Protein AF-A0A946ZYI3-F1 (afdb_monomer_lite)

Foldseek 3Di:
DVVLLVQLVVLVVQLVCCVVPPPDDDPCSVVSVVSSCVSVVLVVQCVVQPQWDQDPQKIWGSDPPIDIDRVVQFPDWDDDDQWIWTDGPPDIDIHRNVRHPDD

Sequence (103 aa):
MRSHLIFGLFWAIFFLLFIFTDDDIRWFHFGYLAIAAMYLGMYLYQKRNGYLSLENGVLRINDLLGKHIPLREVTHCRYFAGDYILENATQKIKINTQLLDQA

pLDDT: mean 87.19, std 7.37, range [52.22, 94.69]

Secondary structure (DSSP, 8-state):
-HHHHHHHHHHHHHHHHHHHH-SS--TTHHHHHHHHHHHHHHHHHHHHH-SEEEETTEEEE-STT--EEEGGG--EEEEETTEEEEE-SS-EEEEEGGGSPP-

Structure (mmCIF, N/CA/C/O backbone):
data_AF-A0A946ZYI3-F1
#
_entry.id   AF-A0A946ZYI3-F1
#
loop_
_atom_site.group_PDB
_atom_site.id
_atom_site.type_symbol
_atom_site.label_atom_id
_atom_site.label_alt_id
_atom_site.label_comp_id
_atom_site.label_asym_id
_atom_site.label_entity_id
_atom_site.label_seq_id
_atom_site.pdbx_PDB_ins_code
_atom_site.Cartn_x
_atom_site.Cartn_y
_atom_site.Cartn_z
_atom_site.occupancy
_atom_site.B_iso_or_equiv
_atom_site.auth_seq_id
_atom_site.auth_comp_id
_atom_site.auth_asym_id
_atom_site.auth_atom_id
_atom_site.pdbx_PDB_model_num
ATOM 1 N N . MET A 1 1 ? -2.460 -8.454 -0.578 1.00 63.09 1 MET A N 1
ATOM 2 C CA . MET A 1 1 ? -1.001 -8.674 -0.425 1.00 63.09 1 MET A CA 1
ATOM 3 C C . MET A 1 1 ? -0.326 -9.304 -1.645 1.00 63.09 1 MET A C 1
ATOM 5 O O . MET A 1 1 ? 0.510 -8.631 -2.231 1.00 63.09 1 MET A O 1
ATOM 9 N N . ARG A 1 2 ? -0.668 -10.531 -2.088 1.00 72.94 2 ARG A N 1
ATOM 10 C CA . ARG A 1 2 ? 0.013 -11.181 -3.241 1.00 72.94 2 ARG A CA 1
ATOM 11 C C . ARG A 1 2 ? -0.090 -10.391 -4.554 1.00 72.94 2 ARG A C 1
ATOM 13 O O . ARG A 1 2 ? 0.858 -10.376 -5.328 1.00 72.94 2 ARG A O 1
ATOM 20 N N . SER A 1 3 ? -1.194 -9.677 -4.773 1.00 80.62 3 SER A N 1
ATOM 21 C CA . SER A 1 3 ? -1.421 -8.912 -6.004 1.00 80.62 3 SER A CA 1
ATOM 22 C C . SER A 1 3 ? -0.390 -7.800 -6.235 1.00 80.62 3 SER A C 1
ATOM 24 O O . SER A 1 3 ? 0.048 -7.634 -7.365 1.00 80.62 3 SER A O 1
ATOM 26 N N . HIS A 1 4 ? 0.065 -7.085 -5.194 1.00 83.62 4 HIS A N 1
ATOM 27 C CA . HIS A 1 4 ? 1.092 -6.042 -5.360 1.00 83.62 4 HIS A CA 1
ATOM 28 C C . HIS A 1 4 ? 2.432 -6.620 -5.822 1.00 83.62 4 HIS A C 1
ATOM 30 O O . HIS A 1 4 ? 3.095 -6.013 -6.654 1.00 83.62 4 HIS A O 1
ATOM 36 N N . LEU A 1 5 ? 2.800 -7.816 -5.347 1.00 87.00 5 LEU A N 1
ATOM 37 C CA . LEU A 1 5 ? 3.992 -8.519 -5.821 1.00 87.00 5 LEU A CA 1
ATOM 38 C C . LEU A 1 5 ? 3.862 -8.887 -7.303 1.00 87.00 5 LEU A C 1
ATOM 40 O O . LEU A 1 5 ? 4.781 -8.636 -8.074 1.00 87.00 5 LEU A O 1
ATOM 44 N N . ILE A 1 6 ? 2.712 -9.439 -7.703 1.00 90.69 6 ILE A N 1
ATOM 45 C CA . ILE A 1 6 ? 2.450 -9.826 -9.097 1.00 90.6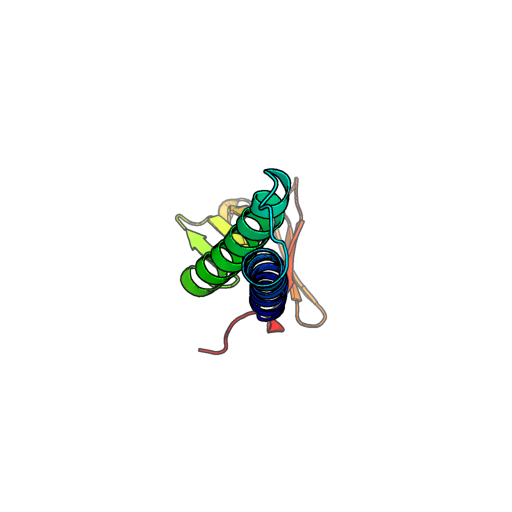9 6 ILE A CA 1
ATOM 46 C C . ILE A 1 6 ? 2.514 -8.599 -10.011 1.00 90.69 6 ILE A C 1
ATOM 48 O O . ILE A 1 6 ? 3.197 -8.642 -11.028 1.00 90.69 6 ILE A O 1
ATOM 52 N N . PHE A 1 7 ? 1.874 -7.490 -9.628 1.00 91.25 7 PHE A N 1
ATOM 53 C CA . PHE A 1 7 ? 1.944 -6.244 -10.393 1.00 91.25 7 PHE A CA 1
ATOM 54 C C . PHE A 1 7 ? 3.362 -5.669 -10.436 1.00 91.25 7 PHE A C 1
ATOM 56 O O . PHE A 1 7 ? 3.811 -5.253 -11.499 1.00 91.25 7 PHE A O 1
ATOM 63 N N . GLY A 1 8 ? 4.094 -5.683 -9.320 1.00 91.38 8 GLY A N 1
ATOM 64 C CA . GLY A 1 8 ? 5.486 -5.234 -9.283 1.00 91.38 8 GLY A CA 1
ATOM 65 C C . GLY A 1 8 ? 6.384 -6.036 -10.225 1.00 91.38 8 GLY A C 1
ATOM 66 O O . GLY A 1 8 ? 7.137 -5.449 -10.998 1.00 91.38 8 GLY A O 1
ATOM 67 N N . LEU A 1 9 ? 6.254 -7.366 -10.222 1.00 93.44 9 LEU A N 1
ATOM 68 C CA . LEU A 1 9 ? 6.991 -8.249 -11.130 1.00 93.44 9 LEU A CA 1
ATOM 69 C C . LEU A 1 9 ? 6.571 -8.059 -12.588 1.00 93.44 9 LEU A C 1
ATOM 71 O O . LEU A 1 9 ? 7.430 -8.009 -13.460 1.00 93.44 9 LEU A O 1
ATOM 75 N N . PHE A 1 10 ? 5.273 -7.906 -12.852 1.00 94.69 10 PHE A N 1
ATOM 76 C CA . PHE A 1 10 ? 4.756 -7.621 -14.188 1.00 94.69 10 PHE A CA 1
ATOM 77 C C . PHE A 1 10 ? 5.406 -6.360 -14.768 1.00 94.69 10 PHE A C 1
ATOM 79 O O . PHE A 1 10 ? 6.004 -6.412 -15.839 1.00 94.69 10 PHE A O 1
ATOM 86 N N . TRP A 1 11 ? 5.386 -5.247 -14.029 1.00 94.38 11 TRP A N 1
ATOM 87 C CA . TRP A 1 11 ? 6.009 -4.000 -14.476 1.00 94.38 11 TRP A CA 1
ATOM 88 C C . TRP A 1 11 ? 7.535 -4.100 -14.594 1.00 94.38 11 TRP A C 1
ATOM 90 O O . TRP A 1 11 ? 8.110 -3.528 -15.520 1.00 94.38 11 TRP A O 1
ATOM 100 N N . ALA A 1 12 ? 8.189 -4.867 -13.716 1.00 93.25 12 ALA A N 1
ATOM 101 C CA . ALA A 1 12 ? 9.625 -5.123 -13.809 1.00 93.25 12 ALA A CA 1
ATOM 102 C C . ALA A 1 12 ? 9.989 -5.901 -15.083 1.00 93.25 12 ALA A C 1
ATOM 104 O O . ALA A 1 12 ? 10.970 -5.564 -15.740 1.00 93.25 12 ALA A O 1
ATOM 105 N N . ILE A 1 13 ? 9.186 -6.899 -15.469 1.00 94.69 13 ILE A N 1
ATOM 106 C CA . ILE A 1 13 ? 9.376 -7.651 -16.718 1.00 94.69 13 ILE A CA 1
ATOM 107 C C . ILE A 1 13 ? 9.232 -6.719 -17.924 1.00 94.69 13 ILE A C 1
ATOM 109 O O . ILE A 1 13 ? 10.084 -6.754 -18.804 1.00 94.69 13 ILE A O 1
ATOM 113 N N . PHE A 1 14 ? 8.221 -5.843 -17.948 1.00 91.00 14 PHE A N 1
ATOM 114 C CA . PHE A 1 14 ? 8.078 -4.846 -19.018 1.00 91.00 14 PHE A CA 1
ATOM 115 C C . PHE A 1 14 ? 9.307 -3.939 -19.129 1.00 91.00 14 PHE A C 1
ATOM 117 O O . PHE A 1 14 ? 9.810 -3.726 -20.228 1.00 91.00 14 PHE A O 1
ATOM 124 N N . PHE A 1 15 ? 9.827 -3.446 -18.002 1.00 91.88 15 PHE A N 1
ATOM 125 C CA . PHE A 1 15 ? 11.054 -2.649 -17.997 1.00 91.88 15 PHE A CA 1
ATOM 126 C C . PHE A 1 15 ? 12.262 -3.426 -18.543 1.00 91.88 15 PHE A C 1
ATOM 128 O O . PHE A 1 15 ? 13.013 -2.890 -19.356 1.00 91.88 15 PHE A O 1
ATOM 135 N N . LEU A 1 16 ? 12.425 -4.691 -18.144 1.00 91.69 16 LEU A N 1
ATOM 136 C CA . LEU A 1 16 ? 13.497 -5.552 -18.647 1.00 91.69 16 LEU A CA 1
ATOM 137 C C . LEU A 1 16 ? 13.369 -5.783 -20.155 1.00 91.69 16 LEU A C 1
ATOM 139 O O . LEU A 1 16 ? 14.364 -5.669 -20.861 1.00 91.69 16 LEU A O 1
ATOM 143 N N . LEU A 1 17 ? 12.161 -6.040 -20.665 1.00 92.00 17 LEU A N 1
ATOM 144 C CA . LEU A 1 17 ? 11.931 -6.180 -22.103 1.00 92.00 17 LEU A CA 1
ATOM 145 C C . LEU A 1 17 ? 12.378 -4.924 -22.857 1.00 92.00 17 LEU A C 1
ATOM 147 O O . LEU A 1 17 ? 13.093 -5.047 -23.843 1.00 92.00 17 LEU A O 1
ATOM 151 N N . PHE A 1 18 ? 12.058 -3.724 -22.374 1.00 88.69 18 PHE A N 1
ATOM 152 C CA . PHE A 1 18 ? 12.542 -2.502 -23.021 1.00 88.69 18 PHE A CA 1
ATOM 153 C C . PHE A 1 18 ? 14.070 -2.396 -23.025 1.00 88.69 18 PHE A C 1
ATOM 155 O O . PHE A 1 18 ? 14.635 -2.046 -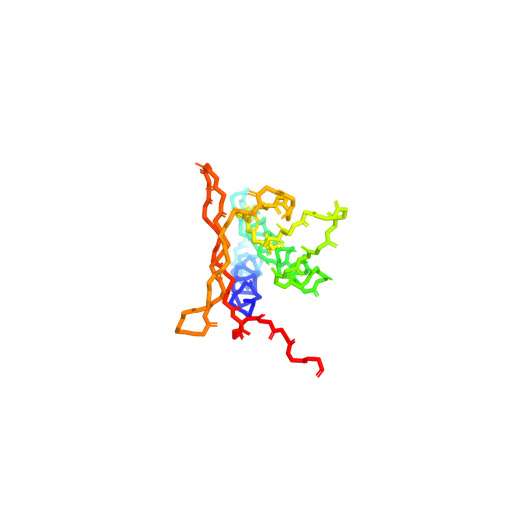24.050 1.00 88.69 18 PHE A O 1
ATOM 162 N N . ILE A 1 19 ? 14.751 -2.767 -21.935 1.00 88.62 19 ILE A N 1
ATOM 163 C CA . ILE A 1 19 ? 16.225 -2.774 -21.897 1.00 88.62 19 ILE A CA 1
ATOM 164 C C . ILE A 1 19 ? 16.834 -3.752 -22.911 1.00 88.62 19 ILE A C 1
ATOM 166 O O . ILE A 1 19 ? 17.885 -3.460 -23.471 1.00 88.62 19 ILE A O 1
ATOM 170 N N . PHE A 1 20 ? 16.225 -4.924 -23.109 1.00 88.31 20 PHE A N 1
ATOM 171 C CA . PHE A 1 20 ? 16.800 -5.980 -23.951 1.00 88.31 20 PHE A CA 1
ATOM 172 C C . PHE A 1 20 ? 16.359 -5.937 -25.416 1.00 88.31 20 PHE A C 1
ATOM 174 O O . PHE A 1 20 ? 16.984 -6.607 -26.236 1.00 88.31 20 PHE A O 1
ATOM 181 N N . THR A 1 21 ? 15.286 -5.213 -25.741 1.00 88.38 21 THR A N 1
ATOM 182 C CA . THR A 1 21 ? 14.680 -5.240 -27.084 1.00 88.38 21 THR A CA 1
ATOM 183 C C . THR A 1 21 ? 14.689 -3.888 -27.789 1.00 88.38 21 THR A C 1
ATOM 185 O O . THR A 1 21 ? 14.664 -3.878 -29.016 1.00 88.38 21 THR A O 1
ATOM 188 N N . ASP A 1 22 ? 14.721 -2.768 -27.057 1.00 85.75 22 ASP A N 1
ATOM 189 C CA . ASP A 1 22 ? 14.838 -1.443 -27.673 1.00 85.75 22 ASP A CA 1
ATOM 190 C C . ASP A 1 22 ? 16.318 -1.048 -27.773 1.00 85.75 22 ASP A C 1
ATOM 192 O O . ASP A 1 22 ? 17.039 -1.047 -26.775 1.00 85.75 22 ASP A O 1
ATOM 196 N N . ASP A 1 23 ? 16.749 -0.644 -28.969 1.00 82.56 23 ASP A N 1
ATOM 197 C CA . ASP A 1 23 ? 18.106 -0.131 -29.206 1.00 82.56 23 ASP A CA 1
ATOM 198 C C . ASP A 1 23 ? 18.360 1.214 -28.492 1.00 82.56 23 ASP A C 1
ATOM 200 O O . ASP A 1 23 ? 19.499 1.537 -28.161 1.00 82.56 23 ASP A O 1
ATOM 204 N N . ASP A 1 24 ? 17.296 1.976 -28.201 1.00 85.12 24 ASP A N 1
ATOM 205 C CA . ASP A 1 24 ? 17.353 3.279 -27.531 1.00 85.12 24 ASP A CA 1
ATOM 206 C C . ASP A 1 24 ? 16.414 3.346 -26.315 1.00 85.12 24 ASP A C 1
ATOM 208 O O . ASP A 1 24 ? 15.188 3.469 -26.428 1.00 85.12 24 ASP A O 1
ATOM 212 N N . ILE A 1 25 ? 16.997 3.367 -25.114 1.00 84.31 25 ILE A N 1
ATOM 213 C CA . ILE A 1 25 ? 16.245 3.546 -23.867 1.00 84.31 25 ILE A CA 1
ATOM 214 C C . ILE A 1 25 ? 15.828 5.016 -23.722 1.00 84.31 25 ILE A C 1
ATOM 216 O O . ILE A 1 25 ? 16.606 5.893 -23.348 1.00 84.31 25 ILE A O 1
ATOM 220 N N . ARG A 1 26 ? 14.544 5.287 -23.954 1.00 87.31 26 ARG A N 1
ATOM 221 C CA . ARG A 1 26 ? 13.912 6.599 -23.715 1.00 87.31 26 ARG A CA 1
ATOM 222 C C . ARG A 1 26 ? 13.614 6.841 -22.230 1.00 87.31 26 ARG A C 1
ATOM 224 O O . ARG A 1 26 ? 13.346 5.923 -21.455 1.00 87.31 26 ARG A O 1
ATOM 231 N N . TRP A 1 27 ? 13.551 8.113 -21.835 1.00 84.75 27 TRP A N 1
ATOM 232 C CA . TRP A 1 27 ? 13.328 8.501 -20.436 1.00 84.75 27 TRP A CA 1
ATOM 233 C C . TRP A 1 27 ? 12.021 7.949 -19.835 1.00 84.75 27 TRP A C 1
ATOM 235 O O . TRP A 1 27 ? 11.987 7.566 -18.667 1.00 84.75 27 TRP A O 1
ATOM 245 N N . PHE A 1 28 ? 10.954 7.817 -20.629 1.00 85.31 28 PHE A N 1
ATOM 246 C CA . PHE A 1 28 ? 9.687 7.284 -20.122 1.00 85.31 28 PHE A CA 1
ATOM 247 C C . PHE A 1 28 ? 9.751 5.792 -19.749 1.00 85.31 28 PHE A C 1
ATOM 249 O O . PHE A 1 28 ? 8.920 5.344 -18.960 1.00 85.31 28 PHE A O 1
ATOM 256 N N . HIS A 1 29 ? 10.732 5.019 -20.242 1.00 86.69 29 HIS A N 1
ATOM 257 C CA . HIS A 1 29 ? 10.871 3.612 -19.850 1.00 86.69 29 HIS A CA 1
ATOM 258 C C . HIS A 1 29 ? 11.249 3.470 -18.370 1.00 86.69 29 HIS A C 1
ATOM 260 O O . HIS A 1 29 ? 10.810 2.531 -17.709 1.00 86.69 29 HIS A O 1
ATOM 266 N N . PHE A 1 30 ? 11.947 4.458 -17.799 1.00 89.75 30 PHE A N 1
ATOM 267 C CA . PHE A 1 30 ? 12.183 4.531 -16.354 1.00 89.75 30 PHE A CA 1
ATOM 268 C C . PHE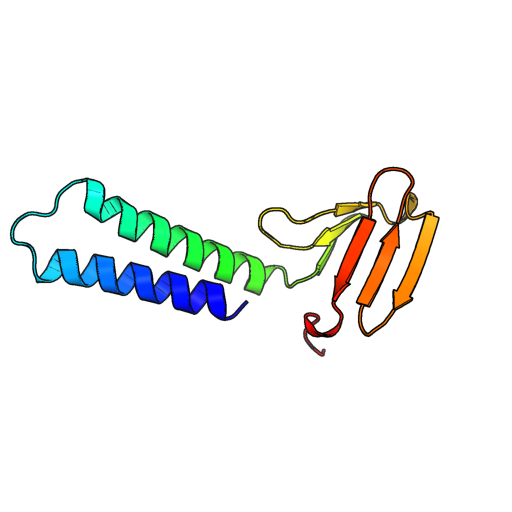 A 1 30 ? 10.883 4.692 -15.549 1.00 89.75 30 PHE A C 1
ATOM 270 O O . PHE A 1 30 ? 10.857 4.360 -14.366 1.00 89.75 30 PHE A O 1
ATOM 277 N N . GLY A 1 31 ? 9.784 5.121 -16.181 1.00 92.50 31 GLY A N 1
ATOM 278 C CA . GLY A 1 31 ? 8.451 5.095 -15.581 1.00 92.50 31 GLY A CA 1
ATOM 279 C C . GLY A 1 31 ? 8.014 3.678 -15.201 1.00 92.50 31 GLY A C 1
ATOM 280 O O . GLY A 1 31 ? 7.499 3.476 -14.104 1.00 92.50 31 GLY A O 1
ATOM 281 N N . TYR A 1 32 ? 8.299 2.674 -16.038 1.00 90.62 32 TYR A N 1
ATOM 282 C CA . TYR A 1 32 ? 8.003 1.272 -15.717 1.00 90.62 32 TYR A CA 1
ATOM 283 C C . TYR A 1 32 ? 8.830 0.776 -14.530 1.00 90.62 32 TYR A C 1
ATOM 285 O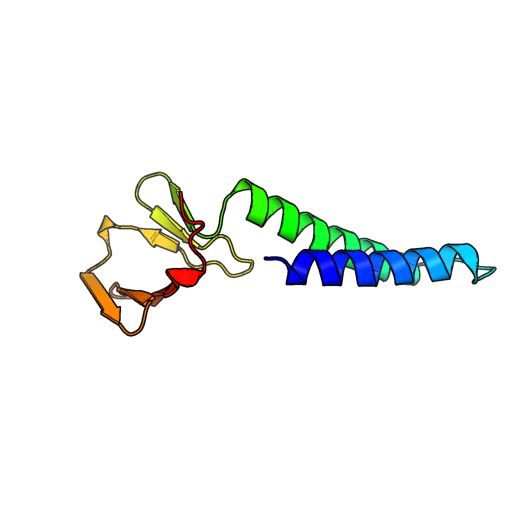 O . TYR A 1 32 ? 8.293 0.103 -13.650 1.00 90.62 32 TYR A O 1
ATOM 293 N N . LEU A 1 33 ? 10.107 1.170 -14.455 1.00 92.12 33 LEU A N 1
ATOM 294 C CA . LEU A 1 33 ? 10.961 0.867 -13.306 1.00 92.12 33 LEU A CA 1
ATOM 295 C C . LEU A 1 33 ? 10.428 1.516 -12.022 1.00 92.12 33 LEU A C 1
ATOM 297 O O . LEU A 1 33 ? 10.355 0.856 -10.987 1.00 92.12 33 LEU A O 1
ATOM 301 N N . ALA A 1 34 ? 10.015 2.784 -12.087 1.00 93.94 34 ALA A N 1
ATOM 302 C CA . ALA A 1 34 ? 9.445 3.493 -10.946 1.00 93.94 34 ALA A CA 1
ATOM 303 C C . ALA A 1 34 ? 8.148 2.827 -10.455 1.00 93.94 34 ALA A C 1
ATOM 305 O O . ALA A 1 34 ? 7.982 2.611 -9.254 1.00 93.94 34 ALA A O 1
ATOM 306 N N . ILE A 1 35 ? 7.256 2.435 -11.372 1.00 93.12 35 ILE A N 1
ATOM 307 C CA . ILE A 1 35 ? 6.012 1.730 -11.040 1.00 93.12 35 ILE A CA 1
ATOM 308 C C . ILE A 1 35 ? 6.318 0.360 -10.417 1.00 93.12 35 ILE A C 1
ATOM 310 O O . ILE A 1 35 ? 5.736 0.010 -9.388 1.00 93.12 35 ILE A O 1
ATOM 314 N N . ALA A 1 36 ? 7.256 -0.400 -10.985 1.00 94.00 36 ALA A N 1
ATOM 315 C CA . ALA A 1 36 ? 7.684 -1.684 -10.435 1.00 94.00 36 ALA A CA 1
ATOM 316 C C . ALA A 1 36 ? 8.235 -1.535 -9.007 1.00 94.00 36 ALA A C 1
ATOM 318 O O . ALA A 1 36 ? 7.793 -2.236 -8.093 1.00 94.00 36 ALA A O 1
ATOM 319 N N . ALA A 1 37 ? 9.145 -0.579 -8.797 1.00 93.75 37 ALA A N 1
ATOM 320 C CA . ALA A 1 37 ? 9.724 -0.283 -7.491 1.00 93.75 37 ALA A CA 1
ATOM 321 C C . ALA A 1 37 ? 8.656 0.143 -6.474 1.00 93.75 37 ALA A C 1
ATOM 323 O O . ALA A 1 37 ? 8.684 -0.311 -5.331 1.00 93.75 37 ALA A O 1
ATOM 324 N N . MET A 1 38 ? 7.679 0.951 -6.892 1.00 93.50 38 MET A N 1
ATOM 325 C CA . MET A 1 38 ? 6.557 1.365 -6.053 1.00 93.50 38 MET A CA 1
ATOM 326 C C . MET A 1 38 ? 5.730 0.158 -5.576 1.00 93.50 38 MET A C 1
ATOM 328 O O . MET A 1 38 ? 5.521 -0.001 -4.374 1.00 93.50 38 MET A O 1
ATOM 332 N N . TYR A 1 39 ? 5.311 -0.730 -6.484 1.00 91.56 39 TYR A N 1
ATOM 333 C CA . TYR A 1 39 ? 4.533 -1.926 -6.130 1.00 91.56 39 TYR A CA 1
ATOM 334 C C . TYR A 1 39 ? 5.313 -2.911 -5.248 1.00 91.56 39 TYR A C 1
ATOM 336 O O . TYR A 1 39 ? 4.760 -3.461 -4.291 1.00 91.56 39 TYR A O 1
ATOM 344 N N . LEU A 1 40 ? 6.602 -3.118 -5.533 1.00 90.88 40 LEU A N 1
ATOM 345 C CA . LEU A 1 40 ? 7.467 -3.965 -4.711 1.00 90.88 40 LEU A CA 1
ATOM 346 C C . LEU A 1 40 ? 7.690 -3.359 -3.322 1.00 90.88 40 LEU A C 1
ATOM 348 O O . LEU A 1 40 ? 7.589 -4.067 -2.321 1.00 90.88 40 LEU A O 1
ATOM 352 N N . GLY A 1 41 ? 7.922 -2.049 -3.242 1.00 90.00 41 GLY A N 1
ATOM 353 C CA . GLY A 1 41 ? 8.039 -1.320 -1.982 1.00 90.00 41 GLY A CA 1
ATOM 354 C C . GLY A 1 41 ? 6.774 -1.432 -1.132 1.00 90.00 41 GLY A C 1
ATOM 355 O O . GLY A 1 41 ? 6.860 -1.743 0.055 1.00 90.00 41 GLY A O 1
ATOM 356 N N . MET A 1 42 ? 5.593 -1.277 -1.741 1.00 85.94 42 MET A N 1
ATOM 357 C CA . MET A 1 42 ? 4.303 -1.484 -1.068 1.00 85.94 42 MET A CA 1
ATOM 358 C C . MET A 1 42 ? 4.163 -2.910 -0.531 1.00 85.94 42 MET A C 1
ATOM 360 O O . MET A 1 42 ? 3.737 -3.099 0.607 1.00 85.94 42 MET A O 1
ATOM 364 N N . TYR A 1 43 ? 4.547 -3.914 -1.323 1.00 87.88 43 TYR A N 1
ATOM 365 C CA . TYR A 1 43 ? 4.519 -5.307 -0.886 1.00 87.88 43 TYR A CA 1
ATOM 366 C C . TYR A 1 43 ? 5.440 -5.546 0.317 1.00 87.88 43 TYR A C 1
ATOM 368 O O . TYR A 1 43 ? 5.020 -6.169 1.291 1.00 87.88 43 TYR A O 1
ATOM 376 N N . LEU A 1 44 ? 6.669 -5.024 0.287 1.00 87.75 44 LEU A N 1
ATOM 377 C CA . LEU A 1 44 ? 7.613 -5.146 1.400 1.00 87.75 44 LEU A CA 1
ATOM 378 C C . LEU A 1 44 ? 7.119 -4.418 2.654 1.00 87.75 44 LEU A C 1
ATOM 380 O O . LEU A 1 44 ? 7.231 -4.958 3.754 1.00 87.75 44 LEU A O 1
ATOM 384 N N . TYR A 1 45 ? 6.538 -3.229 2.494 1.00 85.12 45 TYR A N 1
ATOM 385 C CA . TYR A 1 45 ? 5.949 -2.466 3.592 1.00 85.12 45 TYR A CA 1
ATOM 386 C C . TYR A 1 45 ? 4.791 -3.227 4.251 1.00 85.12 45 TYR A C 1
ATOM 388 O O . TYR A 1 45 ? 4.800 -3.424 5.466 1.00 85.12 45 TYR A O 1
ATOM 396 N N . GLN A 1 46 ? 3.841 -3.727 3.452 1.00 81.19 46 GLN A N 1
ATOM 397 C CA . GLN A 1 46 ? 2.725 -4.544 3.941 1.00 81.19 46 GLN A CA 1
ATOM 398 C C . GLN A 1 46 ? 3.217 -5.840 4.597 1.00 81.19 46 GLN A C 1
ATOM 400 O O . GLN A 1 46 ? 2.725 -6.217 5.653 1.00 81.19 46 GLN A O 1
ATOM 405 N N . LYS A 1 47 ? 4.220 -6.508 4.013 1.00 83.69 47 LYS A N 1
ATOM 406 C CA . LYS A 1 47 ? 4.801 -7.732 4.581 1.00 83.69 47 LYS A CA 1
ATOM 407 C C . LYS A 1 47 ? 5.482 -7.478 5.929 1.00 83.69 47 LYS A C 1
ATOM 409 O O . LYS A 1 47 ? 5.434 -8.340 6.797 1.00 83.69 47 LYS A O 1
ATOM 414 N N . ARG A 1 48 ? 6.126 -6.320 6.105 1.00 84.12 48 ARG A N 1
ATOM 415 C CA . ARG A 1 48 ? 6.805 -5.960 7.358 1.00 84.12 48 ARG A CA 1
ATOM 416 C C . ARG A 1 48 ? 5.826 -5.563 8.460 1.00 84.12 48 ARG A C 1
ATOM 418 O O . ARG A 1 48 ? 6.033 -5.947 9.603 1.00 84.12 48 ARG A O 1
ATOM 425 N N . ASN A 1 49 ? 4.801 -4.784 8.122 1.00 82.56 49 ASN A N 1
ATOM 426 C CA . ASN A 1 49 ? 3.906 -4.181 9.112 1.00 82.56 49 ASN A CA 1
ATOM 427 C C . ASN A 1 49 ? 2.586 -4.951 9.296 1.00 82.56 49 ASN A C 1
ATOM 429 O O . ASN A 1 49 ? 1.779 -4.573 10.142 1.00 82.56 49 ASN A O 1
ATOM 433 N N . GLY A 1 50 ? 2.348 -6.003 8.507 1.00 84.75 50 GLY A N 1
ATOM 434 C CA . GLY A 1 50 ? 1.092 -6.753 8.502 1.00 84.75 50 GLY A CA 1
ATOM 435 C C . GLY A 1 50 ? -0.091 -5.925 7.986 1.00 84.75 50 GLY A C 1
ATOM 436 O O . GLY A 1 50 ? 0.057 -4.775 7.581 1.00 84.75 50 GLY A O 1
ATOM 437 N N . TYR A 1 51 ? -1.291 -6.510 7.996 1.00 84.19 51 TYR A N 1
ATOM 438 C CA . TYR A 1 51 ? -2.529 -5.818 7.602 1.00 84.19 51 TYR A CA 1
ATOM 439 C C . TYR A 1 51 ? -2.944 -4.721 8.605 1.00 84.19 51 TYR A C 1
ATOM 441 O O . TYR A 1 51 ? -3.456 -3.668 8.217 1.00 84.19 51 TYR A O 1
ATOM 449 N N . LEU A 1 52 ? -2.682 -4.952 9.892 1.00 87.31 52 LEU A N 1
ATOM 450 C CA . LEU A 1 52 ? -3.055 -4.089 11.009 1.00 87.31 52 LEU A CA 1
ATOM 451 C C . LEU A 1 52 ? -1.854 -3.855 11.920 1.00 87.31 52 LEU A C 1
ATOM 453 O O . LEU A 1 52 ? -1.181 -4.809 12.299 1.00 87.31 52 LEU A O 1
ATOM 457 N N . SER A 1 53 ? -1.651 -2.608 12.339 1.00 87.81 53 SER A N 1
ATOM 458 C CA . SER A 1 53 ? -0.760 -2.275 13.448 1.00 87.81 53 SER A CA 1
ATOM 459 C C . SER A 1 53 ? -1.509 -1.533 14.549 1.00 87.81 53 SER A C 1
ATOM 461 O O . SER A 1 53 ? -2.451 -0.774 14.305 1.00 87.81 53 SER A O 1
ATOM 463 N N . LEU A 1 54 ? -1.090 -1.782 15.788 1.00 87.38 54 LEU A N 1
ATOM 464 C CA . LEU A 1 54 ? -1.552 -1.065 16.965 1.00 87.38 54 LEU A CA 1
ATOM 465 C C . LEU A 1 54 ? -0.354 -0.342 17.575 1.00 87.38 54 LEU A C 1
ATOM 467 O O . LEU A 1 54 ? 0.489 -0.960 18.219 1.00 87.38 54 LEU A O 1
ATOM 471 N N . GLU A 1 55 ? -0.283 0.969 17.370 1.00 86.19 55 GLU A N 1
ATOM 472 C CA . GLU A 1 55 ? 0.816 1.806 17.852 1.00 86.19 55 GLU A CA 1
ATOM 473 C C . GLU A 1 55 ? 0.258 2.893 18.768 1.00 86.19 55 GLU A C 1
ATOM 475 O O . GLU A 1 55 ? -0.636 3.643 18.384 1.00 86.19 55 GLU A O 1
ATOM 480 N N . ASN A 1 56 ? 0.759 2.975 20.005 1.00 87.88 56 ASN A N 1
ATOM 481 C CA . ASN A 1 56 ? 0.358 3.989 20.993 1.00 87.88 56 ASN A CA 1
ATOM 482 C C . ASN A 1 56 ? -1.167 4.092 21.228 1.00 87.88 56 ASN A C 1
ATOM 484 O O . ASN A 1 56 ? -1.698 5.167 21.499 1.00 87.88 56 ASN A O 1
ATOM 488 N N . GLY A 1 57 ? -1.889 2.971 21.120 1.00 88.88 57 GLY A N 1
ATOM 489 C CA . GLY A 1 57 ? -3.349 2.936 21.265 1.00 88.88 57 GLY A CA 1
ATOM 490 C C . GLY A 1 57 ? -4.122 3.444 20.042 1.00 88.88 57 GLY A C 1
ATOM 491 O O . GLY A 1 57 ? -5.338 3.617 20.127 1.00 88.88 57 GLY A O 1
ATOM 492 N N . VAL A 1 58 ? -3.446 3.668 18.914 1.00 91.12 58 VAL A N 1
ATOM 493 C CA . VAL A 1 58 ? -4.048 3.963 17.612 1.00 91.12 58 VAL A CA 1
ATOM 494 C C . VAL A 1 58 ? -3.988 2.711 16.752 1.00 91.12 58 VAL A C 1
ATOM 496 O O . VAL A 1 58 ? -2.918 2.157 16.503 1.00 91.12 58 VAL A O 1
ATOM 499 N N . LEU A 1 59 ? -5.155 2.262 16.302 1.00 90.75 59 LEU A N 1
ATOM 500 C CA . LEU A 1 59 ? -5.274 1.152 15.373 1.00 90.75 59 LEU A CA 1
ATOM 501 C C . LEU A 1 59 ? -5.164 1.693 13.950 1.00 90.75 59 LEU A C 1
ATOM 503 O O . LEU A 1 59 ? -5.930 2.577 13.564 1.00 90.75 59 LEU A O 1
ATOM 507 N N . ARG A 1 60 ? -4.215 1.168 13.176 1.00 89.50 60 ARG A N 1
ATOM 508 C CA . ARG A 1 60 ? -3.917 1.600 11.811 1.00 89.50 60 ARG A CA 1
ATOM 509 C C . ARG A 1 60 ? -4.013 0.423 10.851 1.00 89.50 60 ARG A C 1
ATOM 511 O O . ARG A 1 60 ? -3.417 -0.626 11.077 1.00 89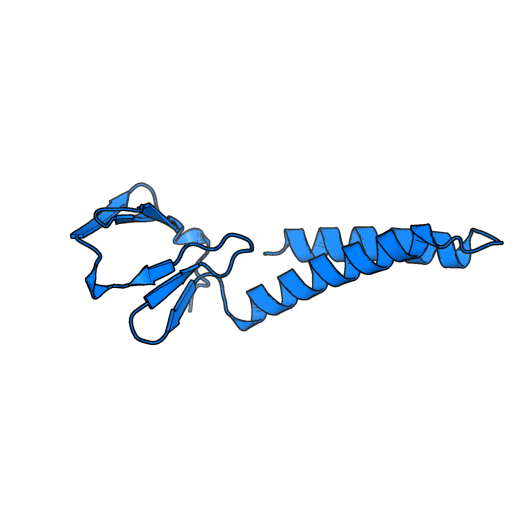.50 60 ARG A O 1
ATOM 518 N N . ILE A 1 61 ? -4.747 0.615 9.759 1.00 88.69 61 ILE A N 1
ATOM 519 C CA . ILE A 1 61 ? -4.726 -0.308 8.622 1.00 88.69 61 ILE A CA 1
ATOM 520 C C . ILE A 1 61 ? -3.533 0.072 7.749 1.00 88.69 61 ILE A C 1
ATOM 522 O O . ILE A 1 61 ? -3.443 1.212 7.295 1.00 88.69 61 ILE A O 1
ATOM 526 N N . ASN A 1 62 ? -2.619 -0.864 7.512 1.00 85.06 62 ASN A N 1
ATOM 527 C CA . ASN A 1 62 ? -1.391 -0.618 6.752 1.00 85.06 62 ASN A CA 1
ATOM 528 C C . ASN A 1 62 ? -1.634 -0.775 5.249 1.00 85.06 62 ASN A C 1
ATOM 530 O O . ASN A 1 62 ? -1.085 -1.652 4.585 1.00 85.06 62 ASN A O 1
ATOM 534 N N . ASP A 1 63 ? -2.479 0.105 4.724 1.00 78.81 63 ASP A N 1
ATOM 535 C CA . ASP A 1 63 ? -2.797 0.222 3.304 1.00 78.81 63 ASP A CA 1
ATOM 536 C C . ASP A 1 63 ? -2.431 1.628 2.793 1.00 78.81 63 ASP A C 1
ATOM 538 O O . ASP A 1 63 ? -2.172 2.539 3.582 1.00 78.81 63 ASP A O 1
ATOM 542 N N . LEU A 1 64 ? -2.404 1.828 1.476 1.00 72.75 64 LEU A N 1
ATOM 543 C CA . LEU A 1 64 ? -1.996 3.087 0.832 1.00 72.75 64 LEU A CA 1
ATOM 544 C C . LEU A 1 64 ? -2.777 4.309 1.318 1.00 72.75 64 LEU A C 1
ATOM 546 O O . LEU A 1 64 ? -2.203 5.366 1.560 1.00 72.75 64 LEU A O 1
ATOM 550 N N . LEU A 1 65 ? -4.088 4.139 1.478 1.00 76.94 65 LEU A N 1
ATOM 551 C CA . LEU A 1 65 ? -5.000 5.116 2.077 1.00 76.94 65 LEU A CA 1
ATOM 552 C C . LEU A 1 65 ? -5.532 4.585 3.412 1.00 76.94 65 LEU A C 1
ATOM 554 O O . LEU A 1 65 ? -6.705 4.742 3.757 1.00 76.94 65 LEU A O 1
ATOM 558 N N . GLY A 1 66 ? -4.654 3.886 4.129 1.00 77.69 66 GLY A N 1
ATOM 559 C CA . GLY A 1 66 ? -4.937 3.219 5.381 1.00 77.69 66 GLY A CA 1
ATOM 560 C C . GLY A 1 66 ? -5.550 4.161 6.406 1.00 77.69 66 GLY A C 1
ATOM 561 O O . GLY A 1 66 ? -4.953 5.165 6.799 1.00 77.69 66 GLY A O 1
ATOM 562 N N . LYS A 1 67 ? -6.761 3.828 6.852 1.00 87.38 67 LYS A N 1
ATOM 563 C CA . LYS A 1 67 ? -7.434 4.564 7.922 1.00 87.38 67 LYS A CA 1
ATOM 564 C C . LYS A 1 67 ? -6.784 4.248 9.265 1.00 87.38 67 LYS A C 1
ATOM 566 O O . LYS A 1 67 ? -6.278 3.144 9.479 1.00 87.38 67 LYS A O 1
ATOM 571 N N . HIS A 1 68 ? -6.845 5.209 10.175 1.00 90.31 68 HIS A N 1
ATOM 572 C CA . HIS A 1 68 ? -6.384 5.049 11.546 1.00 90.31 68 HIS A CA 1
ATOM 573 C C . HIS A 1 68 ? -7.445 5.569 12.510 1.00 90.31 68 HIS A C 1
ATOM 575 O O . HIS A 1 68 ? -8.080 6.586 12.240 1.00 90.31 68 HIS A O 1
ATOM 581 N N . ILE A 1 69 ? -7.648 4.872 13.623 1.00 91.50 69 ILE A N 1
ATOM 582 C CA . ILE A 1 69 ? -8.598 5.267 14.662 1.00 91.50 69 ILE A CA 1
ATOM 583 C C . ILE A 1 69 ? -7.942 5.124 16.036 1.00 91.50 69 ILE A C 1
ATOM 585 O O . ILE A 1 69 ? -7.441 4.045 16.371 1.00 91.50 69 ILE A O 1
ATOM 589 N N . PRO A 1 70 ? -7.913 6.189 16.853 1.00 92.50 70 PRO A N 1
ATOM 590 C CA . PRO A 1 70 ? -7.544 6.065 18.254 1.00 92.50 70 PRO A CA 1
ATOM 591 C C . PRO A 1 70 ? -8.568 5.181 18.964 1.00 92.50 70 PRO A C 1
ATOM 593 O O . PRO A 1 70 ? -9.762 5.474 18.940 1.00 92.50 70 PRO A O 1
ATOM 596 N N . LEU A 1 71 ? -8.124 4.116 19.635 1.00 89.44 71 LEU A N 1
ATOM 597 C CA . LEU A 1 71 ? -9.034 3.194 20.327 1.00 89.44 71 LEU A CA 1
ATOM 598 C C . LEU A 1 71 ? -9.864 3.896 21.410 1.00 89.44 71 LEU A C 1
ATOM 600 O O . LEU A 1 71 ? -10.987 3.490 21.681 1.00 89.44 71 LEU A O 1
ATOM 604 N N . ARG A 1 72 ? -9.331 4.976 21.992 1.00 91.44 72 ARG A N 1
ATOM 605 C CA . ARG A 1 72 ? -10.024 5.806 22.992 1.00 91.44 72 ARG A CA 1
ATOM 606 C C . ARG A 1 72 ? -11.221 6.572 22.430 1.00 91.44 72 ARG A C 1
ATOM 608 O O . ARG A 1 72 ? -12.094 6.957 23.194 1.00 91.44 72 ARG A O 1
ATOM 615 N N . GLU A 1 73 ? -11.245 6.815 21.123 1.00 92.44 73 GLU A N 1
ATOM 616 C CA . GLU A 1 73 ? -12.329 7.536 20.452 1.00 92.44 73 GLU A CA 1
ATOM 617 C C . GLU A 1 73 ? -13.385 6.596 19.870 1.00 92.44 73 GLU A C 1
ATOM 619 O O . GLU A 1 73 ? -14.431 7.060 19.419 1.00 92.44 73 GLU A O 1
ATOM 624 N N . VAL A 1 74 ? -13.129 5.285 19.852 1.00 93.69 74 VAL A N 1
ATOM 625 C CA . VAL A 1 74 ? -14.086 4.300 19.347 1.00 93.69 74 VAL A CA 1
ATOM 626 C C . VAL A 1 74 ? -15.312 4.307 20.253 1.00 93.69 74 VAL A C 1
ATOM 628 O O . VAL A 1 74 ? -15.233 3.956 21.428 1.00 93.69 74 VAL A O 1
ATOM 631 N N . THR A 1 75 ? -16.459 4.681 19.694 1.00 94.00 75 THR A N 1
ATOM 632 C CA . THR A 1 75 ? -17.740 4.675 20.410 1.00 94.00 75 THR A CA 1
ATOM 633 C C . THR A 1 75 ? -18.502 3.381 20.173 1.00 94.00 75 THR A C 1
ATOM 635 O O . THR A 1 75 ? -19.231 2.932 21.052 1.00 94.00 75 THR A O 1
ATOM 638 N N . HIS A 1 76 ? -18.321 2.761 19.003 1.00 92.56 76 HIS A N 1
ATOM 639 C CA . HIS A 1 76 ? -18.994 1.519 18.644 1.00 92.56 76 HIS A CA 1
ATOM 640 C C . HIS A 1 76 ? -18.014 0.519 18.034 1.00 92.56 76 HIS A C 1
ATOM 642 O O . HIS A 1 76 ? -17.230 0.841 17.141 1.00 92.56 76 HIS A O 1
ATOM 648 N N . CYS A 1 77 ? -18.115 -0.727 18.490 1.00 92.62 77 CYS A N 1
ATOM 649 C CA . CYS A 1 77 ? -17.450 -1.881 17.906 1.00 92.62 77 CYS A CA 1
ATOM 650 C C . CYS A 1 77 ? -18.503 -2.963 17.667 1.00 92.62 77 CYS A C 1
ATOM 652 O O . CYS A 1 77 ? -19.202 -3.366 18.596 1.00 92.62 77 CYS A O 1
ATOM 654 N N . ARG A 1 78 ? -18.643 -3.421 16.422 1.00 92.69 78 ARG A N 1
ATOM 655 C CA . ARG A 1 78 ? -19.561 -4.513 16.070 1.00 92.69 78 ARG A CA 1
ATOM 656 C C . ARG A 1 78 ? -18.893 -5.504 15.135 1.00 92.69 78 ARG A C 1
ATOM 658 O O . ARG A 1 78 ? -18.119 -5.107 14.270 1.00 92.69 78 ARG A O 1
ATOM 665 N N . TYR A 1 79 ? -19.234 -6.775 15.285 1.00 91.44 79 TYR A N 1
ATOM 666 C CA . TYR A 1 79 ? -18.812 -7.833 14.376 1.00 91.44 79 TYR A CA 1
ATOM 667 C C . TYR A 1 79 ? -19.948 -8.158 13.409 1.00 91.44 79 TYR A C 1
ATOM 669 O O . TYR A 1 79 ? -21.088 -8.354 13.834 1.00 91.44 79 TYR A O 1
ATOM 677 N N . PHE A 1 80 ? -19.660 -8.180 12.111 1.00 89.00 80 PHE A N 1
ATOM 678 C CA . PHE A 1 80 ? -20.649 -8.469 11.083 1.00 89.00 80 PHE A CA 1
ATOM 679 C C . PHE A 1 80 ? -20.009 -9.157 9.878 1.00 89.00 80 PHE A C 1
ATOM 681 O O . PHE A 1 80 ? -19.093 -8.615 9.269 1.00 89.00 80 PHE A O 1
ATOM 688 N N . ALA A 1 81 ? -20.533 -10.331 9.516 1.00 87.12 81 ALA A N 1
ATOM 689 C CA . ALA A 1 81 ? -20.164 -11.077 8.309 1.00 87.12 81 ALA A CA 1
ATOM 690 C C . ALA A 1 81 ? -18.649 -11.320 8.123 1.00 87.12 81 ALA A C 1
ATOM 692 O O . ALA A 1 81 ? -18.150 -11.263 7.005 1.00 87.12 81 ALA A O 1
ATOM 693 N N . GLY A 1 82 ? -17.916 -11.600 9.206 1.00 84.50 82 GLY A N 1
ATOM 694 C CA . GLY A 1 82 ? -16.463 -11.795 9.131 1.00 84.50 82 GLY A CA 1
ATOM 695 C C . GLY A 1 82 ? -15.640 -10.527 9.362 1.00 84.50 82 GLY A C 1
ATOM 696 O O . GLY A 1 82 ? -14.431 -10.624 9.523 1.00 84.50 82 GLY A O 1
ATOM 697 N N . ASP A 1 83 ? -16.271 -9.358 9.456 1.00 90.12 83 ASP A N 1
ATOM 698 C CA . ASP A 1 83 ? -15.574 -8.089 9.651 1.00 90.12 83 ASP A CA 1
ATOM 699 C C . ASP A 1 83 ? -15.834 -7.509 11.048 1.00 90.12 83 ASP A C 1
ATOM 701 O O . ASP A 1 83 ? -16.963 -7.518 11.545 1.00 90.12 83 ASP A O 1
ATOM 705 N N . TYR A 1 84 ? -14.810 -6.910 11.658 1.00 91.69 84 TYR A N 1
ATOM 706 C CA . TYR A 1 84 ? -14.996 -5.969 12.764 1.00 91.69 84 TYR A CA 1
ATOM 707 C C . TYR A 1 84 ? -15.179 -4.558 12.217 1.00 91.69 84 TYR A C 1
ATOM 709 O O . TYR A 1 84 ? -14.409 -4.080 11.390 1.00 91.69 84 TYR A O 1
ATOM 717 N N . ILE A 1 85 ? -16.196 -3.861 12.700 1.00 92.44 85 ILE A N 1
ATOM 718 C CA . ILE A 1 85 ? -16.499 -2.489 12.321 1.00 92.44 85 ILE A CA 1
ATOM 719 C C . ILE A 1 85 ? -16.312 -1.612 13.554 1.00 92.44 85 ILE A C 1
ATOM 721 O O . ILE A 1 85 ? -17.080 -1.720 14.512 1.00 92.44 85 ILE A O 1
ATOM 725 N N . LEU A 1 86 ? -15.301 -0.747 13.503 1.00 93.00 86 LEU A N 1
ATOM 726 C CA . LEU A 1 86 ? -15.007 0.268 14.508 1.00 93.00 86 LEU A CA 1
ATOM 727 C C . LEU A 1 86 ? -15.514 1.619 14.007 1.00 93.00 86 LEU A C 1
ATOM 729 O O . LEU A 1 86 ? -15.201 2.037 12.889 1.00 93.00 86 LEU A O 1
ATOM 733 N N . GLU A 1 87 ? -16.298 2.301 14.826 1.00 93.06 87 GLU A N 1
ATOM 734 C CA . GLU A 1 87 ? -16.889 3.598 14.507 1.00 93.06 87 GLU A CA 1
ATOM 735 C C . GLU A 1 87 ? -16.605 4.581 15.648 1.00 93.06 87 GLU A C 1
ATOM 737 O O . GLU A 1 87 ? -16.715 4.238 16.828 1.00 93.06 87 GLU A O 1
ATOM 742 N N . ASN A 1 88 ? -16.231 5.806 15.284 1.00 92.25 88 ASN A N 1
ATOM 743 C CA . ASN A 1 88 ? -16.260 6.969 16.169 1.00 92.25 88 ASN A CA 1
ATOM 744 C C . ASN A 1 88 ? -17.208 8.030 15.575 1.00 92.25 88 ASN A C 1
ATOM 746 O O . ASN A 1 88 ? -17.920 7.774 14.604 1.00 92.25 88 ASN A O 1
ATOM 750 N N . ALA A 1 89 ? -17.225 9.233 16.152 1.00 90.31 89 ALA A N 1
ATOM 751 C CA . ALA A 1 89 ? -18.102 10.313 15.698 1.00 90.31 89 ALA A CA 1
ATOM 752 C C . ALA A 1 89 ? -17.823 10.802 14.259 1.00 90.31 89 ALA A C 1
ATOM 754 O O . ALA A 1 89 ? -18.702 11.400 13.644 1.00 90.31 89 ALA A O 1
ATOM 755 N N . THR A 1 90 ? -16.620 10.577 13.720 1.00 88.75 90 THR A N 1
ATOM 756 C CA . THR A 1 90 ? -16.158 11.189 12.461 1.00 88.75 90 THR A CA 1
ATOM 757 C C . THR A 1 90 ? -15.823 10.182 11.364 1.00 88.75 90 THR A C 1
ATOM 759 O O . THR A 1 90 ? -15.816 10.532 10.185 1.00 88.75 90 THR A O 1
ATOM 762 N N . GLN A 1 91 ? -15.547 8.929 11.715 1.00 90.62 91 GLN A N 1
ATOM 763 C CA . GLN A 1 91 ? -15.062 7.918 10.791 1.00 90.62 91 GLN A CA 1
ATOM 764 C C . GLN A 1 91 ? -15.477 6.498 11.176 1.00 90.62 91 GLN A C 1
ATOM 766 O O . GLN A 1 91 ? -15.760 6.151 12.322 1.00 90.62 91 GLN A O 1
ATOM 771 N N . LYS A 1 92 ? -15.454 5.650 10.149 1.00 91.44 92 LYS A N 1
ATOM 772 C CA . LYS A 1 92 ? -15.740 4.222 10.214 1.00 91.44 92 LYS A CA 1
ATOM 773 C C . LYS A 1 92 ? -14.597 3.440 9.586 1.00 91.44 92 LYS A C 1
ATOM 775 O O . LYS A 1 92 ? -14.234 3.680 8.424 1.00 91.44 92 LYS A O 1
ATOM 780 N N . ILE A 1 93 ? -14.079 2.480 10.340 1.00 91.00 93 ILE A N 1
ATOM 781 C CA . ILE A 1 93 ? -13.046 1.538 9.923 1.00 91.00 93 ILE A CA 1
ATOM 782 C C . ILE A 1 93 ? -13.646 0.135 9.909 1.00 91.00 93 ILE A C 1
ATOM 784 O O . ILE A 1 93 ? -14.273 -0.298 10.871 1.00 91.00 93 ILE A O 1
ATOM 788 N N . LYS A 1 94 ? -13.461 -0.570 8.792 1.00 90.38 94 LYS A N 1
ATOM 789 C CA . LYS A 1 94 ? -13.779 -1.992 8.672 1.00 90.38 94 LYS A CA 1
ATOM 790 C C . LYS A 1 94 ? -12.476 -2.777 8.667 1.00 90.38 94 LYS A C 1
ATOM 792 O O . LYS A 1 94 ? -11.591 -2.484 7.869 1.00 90.38 94 LYS A O 1
ATOM 797 N N . ILE A 1 95 ? -12.392 -3.749 9.554 1.00 89.69 95 ILE A N 1
ATOM 798 C CA . ILE A 1 95 ? -11.303 -4.699 9.690 1.00 89.69 95 ILE A CA 1
ATOM 799 C C . ILE A 1 95 ? -11.820 -6.024 9.155 1.00 89.69 95 ILE A C 1
ATOM 801 O O . ILE A 1 95 ? -12.703 -6.623 9.767 1.00 89.69 95 ILE A O 1
ATOM 805 N N . ASN A 1 96 ? -11.267 -6.486 8.041 1.00 86.19 96 ASN A N 1
ATOM 806 C CA . ASN A 1 96 ? -11.586 -7.809 7.527 1.00 86.19 96 ASN A CA 1
ATOM 807 C C . ASN A 1 96 ? -10.702 -8.847 8.222 1.00 86.19 96 ASN A C 1
ATOM 809 O O . ASN A 1 96 ? -9.479 -8.822 8.067 1.00 86.19 96 ASN A O 1
ATOM 813 N N . THR A 1 97 ? -11.303 -9.750 9.003 1.00 83.69 97 THR A N 1
ATOM 814 C CA . THR A 1 97 ? -10.523 -10.723 9.783 1.00 83.69 97 THR A CA 1
ATOM 815 C C . THR A 1 97 ? -9.929 -11.844 8.950 1.00 83.69 97 THR A C 1
ATOM 817 O O . THR A 1 97 ? -9.002 -12.500 9.404 1.00 83.69 97 THR A O 1
ATOM 820 N N . GLN A 1 98 ? -10.381 -12.031 7.713 1.00 81.88 98 GLN A N 1
ATOM 821 C CA . GLN A 1 98 ? -9.785 -12.992 6.785 1.00 81.88 98 GLN A CA 1
ATOM 822 C C . GLN A 1 98 ? -8.424 -12.515 6.260 1.00 81.88 98 GLN A C 1
ATOM 824 O O . GLN A 1 98 ? -7.662 -13.309 5.717 1.00 81.88 98 GLN A O 1
ATOM 829 N N . LEU A 1 99 ? -8.129 -11.217 6.397 1.00 78.12 99 LEU A N 1
ATOM 830 C CA . LEU A 1 99 ? -6.840 -10.620 6.041 1.00 78.12 99 LEU A CA 1
ATOM 831 C C . LEU A 1 99 ? -5.845 -10.609 7.208 1.00 78.12 99 LEU A C 1
ATOM 833 O O . LEU A 1 99 ? -4.686 -10.249 7.005 1.00 78.12 99 LEU A O 1
ATOM 837 N N . LEU A 1 100 ? -6.289 -10.954 8.421 1.00 76.12 100 LEU A N 1
ATOM 838 C CA . LEU A 1 100 ? -5.393 -11.168 9.551 1.00 76.12 100 LEU A CA 1
ATOM 839 C C . LEU A 1 100 ? -4.673 -12.501 9.335 1.00 76.12 100 LEU A C 1
ATOM 841 O O . LEU A 1 100 ? -5.317 -13.537 9.169 1.00 76.12 100 LEU A O 1
ATOM 845 N N . ASP A 1 101 ? -3.341 -12.463 9.329 1.00 64.88 101 ASP A N 1
ATOM 846 C CA . ASP A 1 101 ? -2.542 -13.684 9.318 1.00 64.88 101 ASP A CA 1
ATOM 847 C C . AS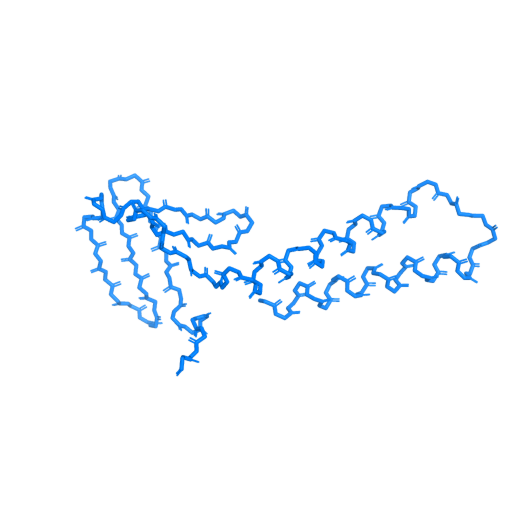P A 1 101 ? -2.901 -14.507 10.563 1.00 64.88 101 ASP A C 1
ATOM 849 O O . ASP A 1 101 ? -2.930 -13.986 11.683 1.00 64.88 101 ASP A O 1
ATOM 853 N N . GLN A 1 102 ? -3.231 -15.784 10.360 1.00 57.41 102 GLN A N 1
ATOM 854 C CA . GLN A 1 102 ? -3.432 -16.709 11.470 1.00 57.41 102 GLN A CA 1
ATOM 855 C C . GLN A 1 102 ? -2.080 -16.909 12.162 1.00 57.41 102 GLN A C 1
ATOM 857 O O . GLN A 1 102 ? -1.111 -17.298 11.508 1.00 57.41 102 GLN A O 1
ATOM 862 N N . ALA A 1 103 ? -2.026 -16.565 13.450 1.00 52.22 103 ALA A N 1
ATOM 863 C CA . ALA A 1 103 ? -0.856 -16.749 14.306 1.00 52.22 103 ALA A CA 1
ATOM 864 C C . ALA A 1 103 ? -0.620 -18.226 14.642 1.00 52.22 103 ALA A C 1
ATOM 866 O O . ALA A 1 103 ? -1.626 -18.963 14.782 1.00 52.22 103 ALA A O 1
#

Radius of gyration: 18.9 Å; chains: 1; bounding box: 39×28×52 Å